Protein AF-A0A838GIJ1-F1 (afdb_monomer_lite)

Sequence (167 aa):
MLDLNLAQVGLVMTAASVLDMSMFIPAGVLMDRYGRKFASVPSFALMAIGIGMVPFAGSFVGLLIAALVIGLGNGLGSGTMMTLGADLAPEGATGEFLGIWRLIGDVGMVAGPLAVGLIGTWLGLTGSAIVLMIAGFLASAILFFLVKETRVPPVVHVAGPVETPGD

Foldseek 3Di:
DAPDDPVLVVVLLVLLQVLLVVLQVVLVVCCVPVNLLRLLLVLLLLLLVLLLQCVVQSYSVSNSVSSNSNSNSNSSHVNSLLVVQQVPADPPCSVVSVVVSVVVVVCCVVVVVVVLVVQCVVQNSNRSSNVSSVVSNVVSVCSVPPPDTPDPDPPPPPPDPPPDPDD

Structure (mmCIF, N/CA/C/O backbone):
data_AF-A0A838GIJ1-F1
#
_entry.id   AF-A0A838GIJ1-F1
#
loop_
_atom_site.group_PDB
_atom_site.id
_atom_site.type_symbol
_atom_site.label_atom_id
_atom_site.label_alt_id
_atom_site.label_comp_id
_atom_site.label_asym_id
_atom_site.label_entity_id
_atom_site.label_seq_id
_atom_site.pdbx_PDB_ins_code
_atom_site.Cartn_x
_atom_site.Cartn_y
_atom_site.Cartn_z
_atom_site.occupancy
_atom_site.B_iso_or_equiv
_atom_site.auth_seq_id
_atom_site.auth_comp_id
_atom_site.auth_asym_id
_atom_site.auth_atom_id
_atom_site.pdbx_PDB_model_num
ATOM 1 N N . MET A 1 1 ? 14.374 -4.404 -22.964 1.00 47.25 1 MET A N 1
ATOM 2 C CA . MET A 1 1 ? 14.659 -4.461 -21.515 1.00 47.25 1 MET A CA 1
ATOM 3 C C . MET A 1 1 ? 15.132 -3.079 -21.124 1.00 47.25 1 MET A C 1
ATOM 5 O O . MET A 1 1 ? 15.857 -2.481 -21.902 1.00 47.25 1 MET A O 1
ATOM 9 N N . LEU A 1 2 ? 14.632 -2.523 -20.027 1.00 60.28 2 LEU A N 1
ATOM 10 C CA . LEU A 1 2 ? 15.036 -1.199 -19.567 1.00 60.28 2 LEU A CA 1
ATOM 11 C C . LEU A 1 2 ? 16.540 -1.225 -19.248 1.00 60.28 2 LEU A C 1
ATOM 13 O O . LEU A 1 2 ? 16.924 -1.925 -18.315 1.00 60.28 2 LEU A O 1
ATOM 17 N N . ASP A 1 3 ? 17.372 -0.502 -20.001 1.00 63.88 3 ASP A N 1
ATOM 18 C CA . ASP A 1 3 ? 18.804 -0.303 -19.705 1.00 63.88 3 ASP A CA 1
ATOM 19 C C . ASP A 1 3 ? 18.975 0.612 -18.478 1.00 63.88 3 ASP A C 1
ATOM 21 O O . ASP A 1 3 ? 19.514 1.717 -18.544 1.00 63.88 3 ASP A O 1
ATOM 25 N N . LEU A 1 4 ? 18.426 0.188 -17.341 1.00 74.06 4 LEU A N 1
ATOM 26 C CA . LEU A 1 4 ? 18.527 0.904 -16.080 1.00 74.06 4 LEU A CA 1
ATOM 27 C C . LEU A 1 4 ? 19.783 0.468 -15.354 1.00 74.06 4 LEU A C 1
ATOM 29 O O . LEU A 1 4 ? 20.024 -0.717 -15.130 1.00 74.06 4 LEU A O 1
ATOM 33 N N . ASN A 1 5 ? 20.554 1.452 -14.917 1.00 83.31 5 ASN A N 1
ATOM 34 C CA . ASN A 1 5 ? 21.669 1.205 -14.023 1.00 83.31 5 ASN A CA 1
ATOM 35 C C . ASN A 1 5 ? 21.133 0.800 -12.632 1.00 83.31 5 ASN A C 1
ATOM 37 O O . ASN A 1 5 ? 20.122 1.334 -12.173 1.00 83.31 5 ASN A O 1
ATOM 41 N N . LEU A 1 6 ? 21.831 -0.089 -11.919 1.00 84.06 6 LEU A N 1
ATOM 42 C CA . LEU A 1 6 ? 21.543 -0.447 -10.520 1.00 84.06 6 LEU A CA 1
ATOM 43 C C . LEU A 1 6 ? 21.357 0.795 -9.632 1.00 84.06 6 LEU A C 1
ATOM 45 O O . LEU A 1 6 ? 20.465 0.829 -8.786 1.00 84.06 6 LEU A O 1
ATOM 49 N N . ALA A 1 7 ? 22.145 1.847 -9.878 1.00 87.06 7 ALA A N 1
ATOM 50 C CA . ALA A 1 7 ? 22.018 3.124 -9.179 1.00 87.06 7 ALA A CA 1
ATOM 51 C C . ALA A 1 7 ? 20.642 3.786 -9.378 1.00 87.06 7 ALA A C 1
ATOM 53 O O . ALA A 1 7 ? 20.085 4.349 -8.440 1.00 87.06 7 ALA A O 1
ATOM 54 N N . GLN A 1 8 ? 20.065 3.695 -10.579 1.00 86.94 8 GLN A N 1
ATOM 55 C CA . GLN A 1 8 ? 18.748 4.259 -10.881 1.00 86.94 8 GLN A CA 1
ATOM 56 C C . GLN A 1 8 ? 17.636 3.489 -10.171 1.00 86.94 8 GLN A C 1
ATOM 58 O O . GLN A 1 8 ? 16.737 4.107 -9.609 1.00 86.94 8 GLN A O 1
ATOM 63 N N . VAL A 1 9 ? 17.718 2.157 -10.139 1.00 87.06 9 VAL A N 1
ATOM 64 C CA . VAL A 1 9 ? 16.764 1.325 -9.389 1.00 87.06 9 VAL A CA 1
ATOM 65 C C . VAL A 1 9 ? 16.832 1.647 -7.894 1.00 87.06 9 VAL A C 1
ATOM 67 O O . VAL A 1 9 ? 15.797 1.876 -7.270 1.00 87.06 9 VAL A O 1
ATOM 70 N N . GLY A 1 10 ? 18.041 1.756 -7.333 1.00 89.88 10 GLY A N 1
ATOM 71 C CA . GLY A 1 10 ? 18.232 2.158 -5.938 1.00 89.88 10 GLY A CA 1
ATOM 72 C C . GLY A 1 10 ? 17.653 3.543 -5.635 1.00 89.88 10 GLY A C 1
ATOM 73 O O . GLY A 1 10 ? 16.995 3.731 -4.611 1.00 89.88 10 GLY A O 1
ATOM 74 N N . LEU A 1 11 ? 17.830 4.501 -6.548 1.00 92.94 11 LEU A N 1
ATOM 75 C CA . LEU A 1 11 ? 17.290 5.854 -6.414 1.00 92.94 11 LEU A CA 1
ATOM 76 C C . LEU A 1 11 ? 15.756 5.852 -6.423 1.00 92.94 11 LEU A C 1
ATOM 78 O O . LEU A 1 11 ? 15.149 6.495 -5.572 1.00 92.94 11 LEU A O 1
ATOM 82 N N . VAL A 1 12 ? 15.131 5.075 -7.313 1.00 92.38 12 VAL A N 1
ATOM 83 C CA . VAL A 1 12 ? 13.670 4.893 -7.352 1.00 92.38 12 VAL A CA 1
ATOM 84 C C . VAL A 1 12 ? 13.147 4.339 -6.025 1.00 92.38 12 VAL A C 1
ATOM 86 O O . VAL A 1 12 ? 12.212 4.900 -5.455 1.00 92.38 12 VAL A O 1
ATOM 89 N N . MET A 1 13 ? 13.773 3.283 -5.493 1.00 91.88 13 MET A N 1
ATOM 90 C CA . MET A 1 13 ? 13.363 2.698 -4.211 1.00 91.88 13 MET A CA 1
ATOM 91 C C . MET A 1 13 ? 13.547 3.668 -3.040 1.00 91.88 13 MET A C 1
ATOM 93 O O . MET A 1 13 ? 12.691 3.751 -2.159 1.00 91.88 13 MET A O 1
ATOM 97 N N . THR A 1 14 ? 14.636 4.438 -3.048 1.00 94.00 14 THR A N 1
ATOM 98 C CA . THR A 1 14 ? 14.927 5.428 -2.003 1.00 94.00 14 THR A CA 1
ATOM 99 C C . THR A 1 14 ? 13.917 6.571 -2.047 1.00 94.00 14 THR A C 1
ATOM 101 O O . THR A 1 14 ? 13.360 6.935 -1.017 1.00 94.00 14 THR A O 1
ATOM 104 N N . ALA A 1 15 ? 13.621 7.100 -3.237 1.00 94.12 15 ALA A N 1
ATOM 105 C CA . ALA A 1 15 ? 12.639 8.163 -3.423 1.00 94.12 15 ALA A CA 1
ATOM 106 C C . ALA A 1 15 ? 11.237 7.725 -2.967 1.00 94.12 15 ALA A C 1
ATOM 108 O O . ALA A 1 15 ? 10.569 8.464 -2.246 1.00 94.12 15 ALA A O 1
ATOM 109 N N . ALA A 1 16 ? 10.825 6.501 -3.317 1.00 92.44 16 ALA A N 1
ATOM 110 C CA . ALA A 1 16 ? 9.566 5.927 -2.849 1.00 92.44 16 ALA A CA 1
ATOM 111 C C . ALA A 1 16 ? 9.527 5.777 -1.319 1.00 92.44 16 ALA A C 1
ATOM 113 O O . ALA A 1 16 ? 8.531 6.141 -0.701 1.00 92.44 16 ALA A O 1
ATOM 114 N N . SER A 1 17 ? 10.620 5.314 -0.703 1.00 91.94 17 SER A N 1
ATOM 115 C CA . SER A 1 17 ? 10.716 5.132 0.755 1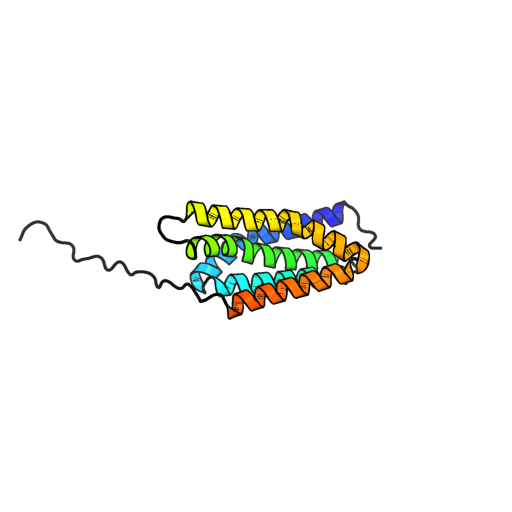.00 91.94 17 SER A CA 1
ATOM 116 C C . SER A 1 17 ? 10.695 6.460 1.520 1.00 91.94 17 SER A C 1
ATOM 118 O O . SER A 1 17 ? 10.063 6.566 2.566 1.00 91.94 17 SER A O 1
ATOM 120 N N . VAL A 1 18 ? 11.361 7.496 1.000 1.00 94.50 18 VAL A N 1
ATOM 121 C CA . VAL A 1 18 ? 11.322 8.847 1.588 1.00 94.50 18 VAL A CA 1
ATOM 122 C C . VAL A 1 18 ? 9.903 9.408 1.541 1.00 94.50 18 VAL A C 1
ATOM 124 O O . VAL A 1 18 ? 9.434 9.986 2.522 1.00 94.50 18 VAL A O 1
ATOM 127 N N . LEU A 1 19 ? 9.207 9.217 0.419 1.00 92.62 19 LEU A N 1
ATOM 128 C CA . LEU A 1 19 ? 7.832 9.670 0.264 1.00 92.62 19 LEU A CA 1
ATOM 129 C C . LEU A 1 19 ? 6.882 8.928 1.211 1.00 92.62 19 LEU A C 1
ATOM 131 O O . LEU A 1 19 ? 6.111 9.582 1.907 1.00 92.62 19 LEU A O 1
ATOM 135 N N . ASP A 1 20 ? 6.989 7.602 1.292 1.00 91.31 20 ASP A N 1
ATOM 136 C CA . ASP A 1 20 ? 6.261 6.762 2.252 1.00 91.31 20 ASP A CA 1
ATOM 137 C C . ASP A 1 20 ? 6.423 7.294 3.687 1.00 91.31 20 ASP A C 1
ATOM 139 O O . ASP A 1 20 ? 5.448 7.691 4.326 1.00 91.31 20 ASP A O 1
ATOM 143 N N . MET A 1 21 ? 7.670 7.462 4.140 1.00 89.75 21 MET A N 1
ATOM 144 C CA . MET A 1 21 ? 7.974 7.993 5.474 1.00 89.75 21 MET A CA 1
ATOM 145 C C . MET A 1 21 ? 7.394 9.395 5.700 1.00 89.75 21 MET A C 1
ATOM 147 O O . MET A 1 21 ? 6.872 9.688 6.775 1.00 89.75 21 MET A O 1
ATOM 151 N N . SER A 1 22 ? 7.435 10.267 4.688 1.00 90.81 22 SER A N 1
ATOM 152 C CA . SER A 1 22 ? 6.872 11.620 4.786 1.00 90.81 22 SER A CA 1
ATOM 153 C C . SER A 1 22 ? 5.345 11.633 4.926 1.00 90.81 22 SER A C 1
ATOM 155 O O . SER A 1 22 ? 4.789 12.586 5.474 1.00 90.81 22 SER A O 1
ATOM 157 N N . MET A 1 23 ? 4.663 10.581 4.460 1.00 89.06 23 MET A N 1
ATOM 158 C CA . MET A 1 23 ? 3.204 10.475 4.490 1.00 89.06 23 MET A CA 1
ATOM 159 C C . MET A 1 23 ? 2.647 10.009 5.835 1.00 89.06 23 MET A C 1
ATOM 161 O O . MET A 1 23 ? 1.456 10.201 6.063 1.00 89.06 23 MET A O 1
ATOM 165 N N . PHE A 1 24 ? 3.473 9.525 6.768 1.00 82.81 24 PHE A N 1
ATOM 166 C CA . PHE A 1 24 ? 3.008 9.105 8.098 1.00 82.81 24 PHE A CA 1
ATOM 167 C C . PHE A 1 24 ? 2.282 10.219 8.873 1.00 82.81 24 PHE A C 1
ATOM 169 O O . PHE A 1 24 ? 1.212 9.982 9.433 1.00 82.81 24 PHE A O 1
ATOM 176 N N . ILE A 1 25 ? 2.830 11.442 8.895 1.00 84.75 25 ILE A N 1
ATOM 177 C CA . ILE A 1 25 ? 2.214 12.579 9.607 1.00 84.75 25 ILE A CA 1
ATOM 178 C C . ILE A 1 25 ? 0.892 13.003 8.933 1.00 84.75 25 ILE A C 1
ATOM 180 O O . ILE A 1 25 ? -0.127 13.062 9.626 1.00 84.75 25 ILE A O 1
ATOM 184 N N . PRO A 1 26 ? 0.847 13.255 7.605 1.00 84.56 26 PRO A N 1
ATOM 185 C CA . PRO A 1 26 ? -0.404 13.520 6.895 1.00 84.56 26 PRO A CA 1
ATOM 186 C C . PRO A 1 26 ? -1.453 12.421 7.066 1.00 84.56 26 PRO A C 1
ATOM 188 O O . PRO A 1 26 ? -2.625 12.737 7.254 1.00 84.56 26 PRO A O 1
ATOM 191 N N . ALA A 1 27 ? -1.045 11.150 7.027 1.00 82.75 27 ALA A N 1
ATOM 192 C CA . ALA A 1 27 ? -1.934 10.011 7.219 1.00 82.75 27 ALA A CA 1
ATOM 193 C C . ALA A 1 27 ? -2.580 10.046 8.607 1.00 82.75 27 ALA A C 1
ATOM 195 O O . ALA A 1 27 ? -3.794 9.891 8.710 1.00 82.75 27 ALA A O 1
ATOM 196 N N . GLY A 1 28 ? -1.790 10.322 9.651 1.00 80.44 28 GLY A N 1
ATOM 197 C CA . GLY A 1 28 ? -2.273 10.545 11.017 1.00 80.44 28 GLY A CA 1
ATOM 198 C C . GLY A 1 28 ? -3.348 11.625 11.082 1.00 80.44 28 GLY A C 1
ATOM 199 O O . GLY A 1 28 ? -4.481 11.363 11.475 1.00 80.44 28 GLY A O 1
ATOM 200 N N . VAL A 1 29 ? -3.029 12.820 10.580 1.00 82.31 29 VAL A N 1
ATOM 201 C CA . VAL A 1 29 ? -3.965 13.956 10.571 1.00 82.31 29 VAL A CA 1
ATOM 202 C C . VAL A 1 29 ? -5.233 13.646 9.768 1.00 82.31 29 VAL A C 1
ATOM 204 O O . VAL A 1 29 ? -6.333 14.034 10.165 1.00 82.31 29 VAL A O 1
ATOM 207 N N . LEU A 1 30 ? -5.104 12.954 8.634 1.00 80.88 30 LEU A N 1
ATOM 208 C CA . LEU A 1 30 ? -6.237 12.582 7.791 1.00 80.88 30 LEU A CA 1
ATOM 209 C C . LEU A 1 30 ? -7.152 11.575 8.502 1.00 80.88 30 LEU A C 1
ATOM 211 O O . LEU A 1 30 ? -8.373 11.747 8.478 1.00 80.88 30 LEU A O 1
ATOM 215 N N . MET A 1 31 ? -6.573 10.575 9.174 1.00 77.69 31 MET A N 1
ATOM 216 C CA . MET A 1 31 ? -7.307 9.613 9.999 1.00 77.69 31 MET A CA 1
ATOM 217 C C . MET A 1 31 ? -8.048 10.294 11.146 1.00 77.69 31 MET A C 1
ATOM 219 O O . MET A 1 31 ? -9.235 10.027 11.335 1.00 77.69 31 MET A O 1
ATOM 223 N N . ASP A 1 32 ? -7.376 11.191 11.865 1.00 78.94 32 ASP A N 1
ATOM 224 C CA . ASP A 1 32 ? -7.938 11.865 13.036 1.00 78.94 32 ASP A CA 1
ATOM 225 C C . ASP A 1 32 ? -9.060 12.837 12.646 1.00 78.94 32 ASP A C 1
ATOM 227 O O . ASP A 1 32 ? -10.073 12.949 13.336 1.00 78.94 32 ASP A O 1
ATOM 231 N N . ARG A 1 33 ? -8.914 13.535 11.510 1.00 76.88 33 ARG A N 1
ATOM 232 C CA . ARG A 1 33 ? -9.857 14.579 11.081 1.00 76.88 33 ARG A CA 1
ATOM 233 C C . ARG A 1 33 ? -11.040 14.051 10.273 1.00 76.88 33 ARG A C 1
ATOM 235 O O . ARG A 1 33 ? -12.155 14.555 10.420 1.00 76.88 33 ARG A O 1
ATOM 242 N N . TYR A 1 34 ? -10.812 13.082 9.390 1.00 70.69 34 TYR A N 1
ATOM 243 C CA . TYR A 1 34 ? -11.839 12.594 8.463 1.00 70.69 34 TYR A CA 1
ATOM 244 C C . TYR A 1 34 ? -12.345 11.195 8.817 1.00 70.69 34 TYR A C 1
ATOM 246 O O . TYR A 1 34 ? -13.467 10.854 8.438 1.00 70.69 34 TYR A O 1
ATOM 254 N N . GLY A 1 35 ? -11.607 10.449 9.640 1.00 72.88 35 GLY A N 1
ATOM 255 C CA . GLY A 1 35 ? -11.902 9.075 10.024 1.00 72.88 35 GLY A CA 1
ATOM 256 C C . GLY A 1 35 ? -11.009 8.077 9.288 1.00 72.88 35 GLY A C 1
ATOM 257 O O . GLY A 1 35 ? -10.493 8.336 8.201 1.00 72.88 35 GLY A O 1
ATOM 258 N N . ARG A 1 36 ? -10.855 6.887 9.871 1.00 73.81 36 ARG A N 1
ATOM 259 C CA . ARG A 1 36 ? -9.930 5.838 9.396 1.00 73.81 36 ARG A CA 1
ATOM 260 C C . ARG A 1 36 ? -10.192 5.393 7.958 1.00 73.81 36 ARG A C 1
ATOM 262 O O . ARG A 1 36 ? -9.265 5.238 7.169 1.00 73.81 36 ARG A O 1
ATOM 269 N N . LYS A 1 37 ? -11.464 5.273 7.579 1.00 73.75 37 LYS A N 1
ATOM 270 C CA . LYS A 1 37 ? -11.877 4.863 6.231 1.00 73.75 37 LYS A CA 1
ATOM 271 C C . LYS A 1 37 ? -11.370 5.808 5.135 1.00 73.75 37 LYS A C 1
ATOM 273 O O . LYS A 1 37 ? -10.968 5.346 4.068 1.00 73.75 37 LYS A O 1
ATOM 278 N N . PHE A 1 38 ? -11.335 7.111 5.420 1.00 74.44 38 PHE A N 1
ATOM 279 C CA . PHE A 1 38 ? -10.885 8.141 4.481 1.00 74.44 38 PHE A CA 1
ATOM 280 C C . PHE A 1 38 ? -9.378 8.111 4.213 1.00 74.44 38 PHE A C 1
ATOM 282 O O . PHE A 1 38 ? -8.957 8.614 3.177 1.00 74.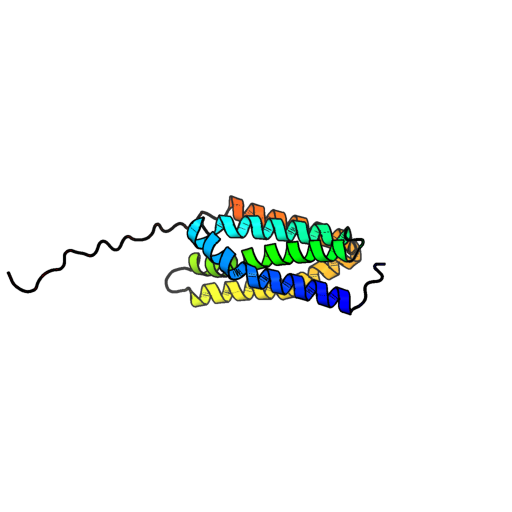44 38 PHE A O 1
ATOM 289 N N . ALA A 1 39 ? -8.576 7.503 5.091 1.00 79.81 39 ALA A N 1
ATOM 290 C CA . ALA A 1 39 ? -7.151 7.286 4.849 1.00 79.81 39 ALA A CA 1
ATOM 291 C C . ALA A 1 39 ? -6.884 5.942 4.148 1.00 79.81 39 ALA A C 1
ATOM 293 O O . ALA A 1 39 ? -6.130 5.889 3.176 1.00 79.81 39 ALA A O 1
ATOM 294 N N . SER A 1 40 ? -7.555 4.860 4.568 1.00 80.94 40 SER A N 1
ATOM 295 C CA . SER A 1 40 ? -7.303 3.523 4.009 1.00 80.94 40 SER A CA 1
ATOM 296 C C . SER A 1 40 ? -7.765 3.360 2.562 1.00 80.94 40 SER A C 1
ATOM 298 O O . SER A 1 40 ? -7.016 2.854 1.733 1.00 80.94 40 SER A O 1
ATOM 300 N N . VAL A 1 41 ? -8.988 3.774 2.222 1.00 85.69 41 VAL A N 1
ATOM 301 C CA . VAL A 1 41 ? -9.547 3.560 0.873 1.00 85.69 41 VAL A CA 1
ATOM 302 C C . VAL A 1 41 ? -8.667 4.167 -0.235 1.00 85.69 41 VAL A C 1
ATOM 304 O O . VAL A 1 41 ? -8.315 3.426 -1.163 1.00 85.69 41 VAL A O 1
ATOM 307 N N . PRO A 1 42 ? -8.254 5.453 -0.162 1.00 87.06 42 PRO A N 1
ATOM 308 C CA . PRO A 1 42 ? -7.372 6.030 -1.173 1.00 87.06 42 PRO A CA 1
ATOM 309 C C . PRO A 1 42 ? -5.960 5.442 -1.132 1.00 87.06 42 PRO A C 1
ATOM 311 O O . PRO A 1 42 ? -5.348 5.322 -2.188 1.00 87.06 42 PRO A O 1
ATOM 314 N N . SER A 1 43 ? -5.458 5.019 0.033 1.00 89.00 43 SER A N 1
ATOM 315 C CA . SER A 1 43 ? -4.172 4.319 0.140 1.00 89.00 43 SER A CA 1
ATOM 316 C C . SER A 1 43 ? -4.139 3.059 -0.735 1.00 89.00 43 SER A C 1
ATOM 318 O O . SER A 1 43 ? -3.287 2.943 -1.619 1.00 89.00 43 SER A O 1
ATOM 320 N N . PHE A 1 44 ? -5.110 2.153 -0.562 1.00 88.50 44 PHE A N 1
ATOM 321 C CA . PHE A 1 44 ? -5.178 0.918 -1.350 1.00 88.50 44 PHE A CA 1
ATOM 322 C C . PHE A 1 44 ? -5.402 1.188 -2.840 1.00 88.50 44 PHE A C 1
ATOM 324 O O . PHE A 1 44 ? -4.817 0.506 -3.681 1.00 88.50 44 PHE A O 1
ATOM 331 N N . ALA A 1 45 ? -6.209 2.200 -3.176 1.00 90.94 45 ALA A N 1
ATOM 332 C CA . ALA A 1 45 ? -6.438 2.591 -4.562 1.00 90.94 45 ALA A CA 1
ATOM 333 C C . ALA A 1 45 ? -5.156 3.124 -5.225 1.00 90.94 45 ALA A C 1
ATOM 335 O O . ALA A 1 45 ? -4.804 2.685 -6.318 1.00 90.94 45 ALA A O 1
ATOM 336 N N . LEU A 1 46 ? -4.423 4.022 -4.557 1.00 92.12 46 LEU A N 1
ATOM 337 C CA . LEU A 1 46 ? -3.149 4.549 -5.053 1.00 92.12 46 LEU A CA 1
ATOM 338 C C . LEU A 1 46 ? -2.119 3.434 -5.227 1.00 92.12 46 LEU A C 1
ATOM 340 O O . LEU A 1 46 ? -1.460 3.364 -6.260 1.00 92.12 46 LEU A O 1
ATOM 344 N N . MET A 1 47 ? -2.027 2.518 -4.263 1.00 91.19 47 MET A N 1
ATOM 345 C CA . MET A 1 47 ? -1.093 1.399 -4.338 1.00 91.19 47 MET A CA 1
ATOM 346 C C . MET A 1 47 ? -1.426 0.462 -5.510 1.00 91.19 47 MET A C 1
ATOM 348 O O . MET A 1 47 ? -0.530 0.079 -6.261 1.00 91.19 47 MET A O 1
ATOM 352 N N . ALA A 1 48 ? -2.711 0.160 -5.730 1.00 90.69 48 ALA A N 1
ATOM 353 C CA . ALA A 1 48 ? -3.172 -0.626 -6.874 1.00 90.69 48 ALA A CA 1
ATOM 354 C C . ALA A 1 48 ? -2.830 0.045 -8.214 1.00 90.69 48 ALA A C 1
ATOM 356 O O . ALA A 1 48 ? -2.295 -0.610 -9.109 1.00 90.69 48 ALA A O 1
ATOM 357 N N . ILE A 1 49 ? -3.082 1.354 -8.334 1.00 93.38 49 ILE A N 1
ATOM 358 C CA . ILE A 1 49 ? -2.739 2.146 -9.524 1.00 93.38 49 ILE A CA 1
ATOM 359 C C . ILE A 1 49 ? -1.231 2.098 -9.774 1.00 93.38 49 ILE A C 1
ATOM 361 O O . ILE A 1 49 ? -0.803 1.780 -10.881 1.00 93.38 49 ILE A O 1
ATOM 365 N N . GLY A 1 50 ? -0.424 2.366 -8.747 1.00 91.31 50 GLY A N 1
ATOM 366 C CA . GLY A 1 50 ? 1.029 2.382 -8.858 1.00 91.31 50 GLY A CA 1
ATOM 367 C C . GLY A 1 50 ? 1.595 1.036 -9.314 1.00 91.31 50 GLY A C 1
ATOM 368 O O . GLY A 1 50 ? 2.405 1.000 -10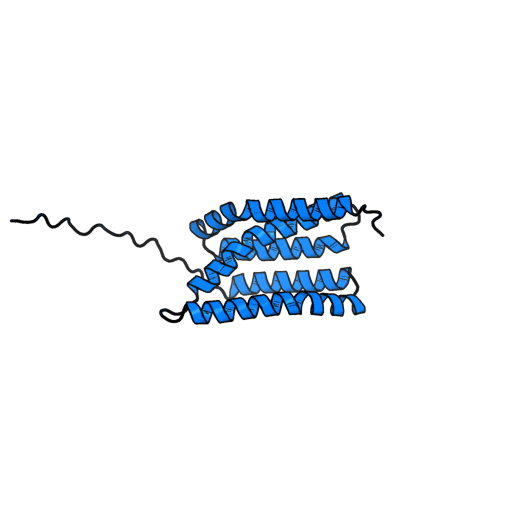.237 1.00 91.31 50 GLY A O 1
ATOM 369 N N . ILE A 1 51 ? 1.108 -0.077 -8.751 1.00 90.75 51 ILE A N 1
ATOM 370 C CA . ILE A 1 51 ? 1.490 -1.433 -9.179 1.00 90.75 51 ILE A CA 1
ATOM 371 C C . ILE A 1 51 ? 1.074 -1.688 -10.634 1.00 90.75 51 ILE A C 1
ATOM 373 O O . ILE A 1 51 ? 1.866 -2.215 -11.416 1.00 90.75 51 ILE A O 1
ATOM 377 N N . GLY A 1 52 ? -0.134 -1.272 -11.022 1.00 90.00 52 GLY A N 1
ATOM 378 C CA . GLY A 1 52 ? -0.625 -1.385 -12.395 1.00 90.00 52 GLY A CA 1
ATOM 379 C C . GLY A 1 52 ? 0.189 -0.577 -13.411 1.00 90.00 52 GLY A C 1
ATOM 380 O O . GLY A 1 52 ? 0.273 -0.977 -14.568 1.00 90.00 52 GLY A O 1
ATOM 381 N N . MET A 1 53 ? 0.836 0.517 -12.993 1.00 90.06 53 MET A N 1
ATOM 382 C CA . MET A 1 53 ? 1.705 1.335 -13.849 1.00 90.06 53 MET A CA 1
ATOM 383 C C . MET A 1 53 ? 3.077 0.698 -14.112 1.00 90.06 53 MET A C 1
ATOM 385 O O . MET A 1 53 ? 3.648 0.929 -15.178 1.00 90.06 53 MET A O 1
ATOM 389 N N . VAL A 1 54 ? 3.602 -0.114 -13.183 1.00 88.69 54 VAL A N 1
ATOM 390 C CA . VAL A 1 54 ? 4.932 -0.753 -13.286 1.00 88.69 54 VAL A CA 1
ATOM 391 C C . VAL A 1 54 ? 5.175 -1.464 -14.628 1.00 88.69 54 VAL A C 1
ATOM 393 O O . VAL A 1 54 ? 6.202 -1.188 -15.247 1.00 88.69 54 VAL A O 1
ATOM 396 N N . PRO A 1 55 ? 4.288 -2.340 -15.140 1.00 86.94 55 PRO A N 1
ATOM 397 C CA . PRO A 1 55 ? 4.543 -3.038 -16.403 1.00 86.94 55 PRO A CA 1
ATOM 398 C C . PRO A 1 55 ? 4.543 -2.125 -17.637 1.00 86.94 55 PRO A C 1
ATOM 400 O O . PRO A 1 55 ? 5.105 -2.497 -18.664 1.00 86.94 55 PRO A O 1
ATOM 403 N N . PHE A 1 56 ? 3.939 -0.937 -17.551 1.00 86.38 56 PHE A N 1
ATOM 404 C CA . PHE A 1 56 ? 3.913 0.052 -18.636 1.00 86.38 56 PHE A CA 1
ATOM 405 C C . PHE A 1 56 ? 5.035 1.087 -18.522 1.00 86.38 56 PHE A C 1
ATOM 407 O O . PHE A 1 56 ? 5.204 1.928 -19.407 1.00 86.38 56 PHE A O 1
ATOM 414 N N . ALA A 1 57 ? 5.819 1.035 -17.447 1.00 83.38 57 ALA A N 1
ATOM 415 C CA . ALA A 1 57 ? 6.915 1.948 -17.203 1.00 83.38 57 ALA A CA 1
ATOM 416 C C . ALA A 1 57 ? 8.123 1.602 -18.092 1.00 83.38 57 ALA A C 1
ATOM 418 O O . ALA A 1 57 ? 9.108 1.020 -17.653 1.00 83.38 57 ALA A O 1
ATOM 419 N N . GLY A 1 58 ? 8.049 1.980 -19.370 1.00 80.00 58 GLY A N 1
ATOM 420 C CA . GLY A 1 58 ? 9.112 1.785 -20.365 1.00 80.00 58 GLY A CA 1
ATOM 421 C C . GLY A 1 58 ? 10.312 2.733 -20.225 1.00 80.00 58 GLY A C 1
ATOM 422 O O . GLY A 1 58 ? 11.194 2.721 -21.079 1.00 80.00 58 GLY A O 1
ATOM 423 N N . SER A 1 59 ? 10.370 3.550 -19.168 1.00 86.44 59 SER A N 1
ATOM 424 C CA . SER A 1 59 ? 11.465 4.488 -18.902 1.00 86.44 59 SER A CA 1
ATOM 425 C C . SER A 1 59 ? 11.744 4.644 -17.404 1.00 86.44 59 SER A C 1
ATOM 427 O O . SER A 1 59 ? 10.884 4.369 -16.565 1.00 86.44 59 SER A O 1
ATOM 429 N N . PHE A 1 60 ? 12.935 5.156 -17.066 1.00 86.56 60 PHE A N 1
ATOM 430 C CA . PHE A 1 60 ? 13.307 5.525 -15.692 1.00 86.56 60 PHE A CA 1
ATOM 431 C C . PHE A 1 60 ? 12.263 6.434 -15.034 1.00 86.56 60 PHE A C 1
ATOM 433 O O . PHE A 1 60 ? 11.839 6.185 -13.910 1.00 86.56 60 PHE A O 1
ATOM 440 N N . VAL A 1 61 ? 11.817 7.464 -15.758 1.00 88.50 61 VAL A N 1
ATOM 441 C CA . VAL A 1 61 ? 10.826 8.425 -15.261 1.00 88.50 61 VAL A CA 1
ATOM 442 C C . VAL A 1 61 ? 9.483 7.738 -15.010 1.00 88.50 61 VAL A C 1
ATOM 444 O O . VAL A 1 61 ? 8.860 7.988 -13.983 1.00 88.50 61 VAL A O 1
ATOM 447 N N . GLY A 1 62 ? 9.060 6.831 -15.896 1.00 89.44 62 GLY A N 1
ATOM 448 C CA . GLY A 1 62 ? 7.833 6.056 -15.700 1.00 89.44 62 GLY A CA 1
ATOM 449 C C . GLY A 1 62 ? 7.881 5.196 -14.437 1.00 89.44 62 GLY A C 1
ATOM 450 O O . GLY A 1 62 ? 6.920 5.176 -13.669 1.00 89.44 62 GLY A O 1
ATOM 451 N N . LEU A 1 63 ? 9.016 4.537 -14.183 1.00 89.88 63 LEU A N 1
ATOM 452 C CA . LEU A 1 63 ? 9.197 3.719 -12.983 1.00 89.88 63 LEU A CA 1
ATOM 453 C C . LEU A 1 63 ? 9.278 4.567 -11.720 1.00 89.88 63 LEU A C 1
ATOM 455 O O . LEU A 1 63 ? 8.714 4.183 -10.701 1.00 89.88 63 LEU A O 1
ATOM 459 N N . LEU A 1 64 ? 9.943 5.722 -11.789 1.00 92.69 64 LEU A N 1
ATOM 460 C CA . LEU A 1 64 ? 10.004 6.663 -10.678 1.00 92.69 64 LEU A CA 1
ATOM 461 C C . LEU A 1 64 ? 8.599 7.130 -10.292 1.00 92.69 64 LEU A C 1
ATOM 463 O O . LEU A 1 64 ? 8.248 7.079 -9.120 1.00 92.69 64 LEU A O 1
ATOM 467 N N . ILE A 1 65 ? 7.769 7.514 -11.266 1.00 93.81 65 ILE A N 1
ATOM 468 C CA . ILE A 1 65 ? 6.379 7.915 -11.013 1.00 93.81 65 ILE A CA 1
ATOM 469 C C . ILE A 1 65 ? 5.589 6.758 -10.394 1.00 93.81 65 ILE A C 1
ATOM 471 O O . ILE A 1 65 ? 4.944 6.955 -9.367 1.00 93.81 65 ILE A O 1
ATOM 475 N N . ALA A 1 66 ? 5.664 5.554 -10.970 1.00 93.19 66 ALA A N 1
ATOM 476 C CA . ALA A 1 66 ? 4.968 4.385 -10.434 1.00 93.19 66 ALA A CA 1
ATOM 477 C C . ALA A 1 66 ? 5.381 4.098 -8.979 1.00 93.19 66 ALA A C 1
ATOM 479 O O . ALA A 1 66 ? 4.526 3.930 -8.114 1.00 93.19 66 ALA A O 1
ATOM 480 N N . ALA A 1 67 ? 6.682 4.119 -8.684 1.00 92.75 67 ALA A N 1
ATOM 481 C CA . ALA A 1 67 ? 7.202 3.878 -7.343 1.00 92.75 67 ALA A CA 1
ATOM 482 C C . ALA A 1 67 ? 6.803 4.972 -6.344 1.00 92.75 67 ALA A C 1
ATOM 484 O O . ALA A 1 67 ? 6.470 4.657 -5.205 1.00 92.75 67 ALA A O 1
ATOM 485 N N . LEU A 1 68 ? 6.784 6.243 -6.760 1.00 94.75 68 LEU A N 1
ATOM 486 C CA . LEU A 1 68 ? 6.302 7.338 -5.918 1.00 94.75 68 LEU A CA 1
ATOM 487 C C . LEU A 1 68 ? 4.813 7.173 -5.596 1.00 94.75 68 LEU A C 1
ATOM 489 O O . LEU 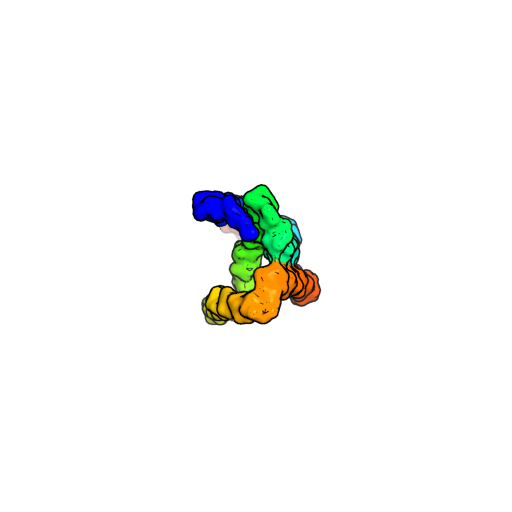A 1 68 ? 4.426 7.344 -4.447 1.00 94.75 68 LEU A O 1
ATOM 493 N N . VAL A 1 69 ? 3.985 6.780 -6.569 1.00 94.31 69 VAL A N 1
ATOM 494 C CA . VAL A 1 69 ? 2.556 6.501 -6.343 1.00 94.31 69 VAL A CA 1
ATOM 495 C C . VAL A 1 69 ? 2.366 5.331 -5.370 1.00 94.31 69 VAL A C 1
ATOM 497 O O . VAL A 1 69 ? 1.547 5.429 -4.456 1.00 94.31 69 VAL A O 1
ATOM 500 N N . ILE A 1 70 ? 3.154 4.258 -5.514 1.00 92.44 70 ILE A N 1
ATOM 501 C CA . ILE A 1 70 ? 3.154 3.128 -4.570 1.00 92.44 70 ILE A CA 1
ATOM 502 C C . ILE A 1 70 ? 3.558 3.600 -3.168 1.00 92.44 70 ILE A C 1
ATOM 504 O O . ILE A 1 70 ? 2.860 3.282 -2.210 1.00 92.44 70 ILE A O 1
ATOM 508 N N . GLY A 1 71 ? 4.640 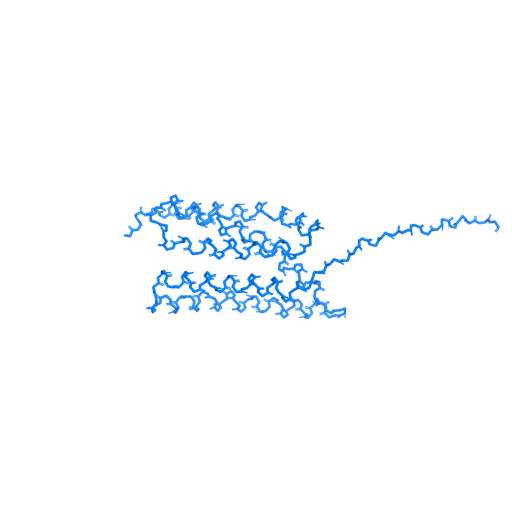4.375 -3.042 1.00 91.44 71 GLY A N 1
ATOM 509 C CA . GLY A 1 71 ? 5.118 4.904 -1.761 1.00 91.44 71 GLY A CA 1
ATOM 510 C C . GLY A 1 71 ? 4.096 5.815 -1.079 1.00 91.44 71 GLY A C 1
ATOM 511 O O . GLY A 1 71 ? 3.852 5.680 0.116 1.00 91.44 71 GLY A O 1
ATOM 512 N N . LEU A 1 72 ? 3.423 6.676 -1.849 1.00 92.38 72 LEU A N 1
ATOM 513 C CA . LEU A 1 72 ? 2.304 7.502 -1.382 1.00 92.38 72 LEU A CA 1
ATOM 514 C C . LEU A 1 72 ? 1.156 6.648 -0.833 1.00 92.38 72 LEU A C 1
ATOM 516 O O . LEU A 1 72 ? 0.661 6.907 0.261 1.00 92.38 72 LEU A O 1
ATOM 520 N N . GLY A 1 73 ? 0.745 5.623 -1.586 1.00 88.81 73 GLY A N 1
ATOM 521 C CA . GLY A 1 73 ? -0.285 4.681 -1.157 1.00 88.81 73 GLY A CA 1
ATOM 522 C C . GLY A 1 73 ? 0.112 3.949 0.123 1.00 88.81 73 GLY A C 1
ATOM 523 O O . GLY A 1 73 ? -0.677 3.901 1.066 1.00 88.81 73 GLY A O 1
ATOM 524 N N . ASN A 1 74 ? 1.343 3.440 0.191 1.00 90.06 74 ASN A N 1
ATOM 525 C CA . ASN A 1 74 ? 1.841 2.707 1.352 1.00 90.06 74 ASN A CA 1
ATOM 526 C C . ASN A 1 74 ? 1.888 3.582 2.613 1.00 90.06 74 ASN A C 1
ATOM 528 O O . ASN A 1 74 ? 1.321 3.209 3.639 1.00 90.06 74 ASN A O 1
ATOM 532 N N . GLY A 1 75 ? 2.469 4.781 2.521 1.00 86.62 75 GLY A N 1
ATOM 533 C CA . GLY A 1 75 ? 2.606 5.679 3.670 1.00 86.62 75 GLY A CA 1
ATOM 534 C C . GLY A 1 75 ? 1.273 6.190 4.210 1.00 86.62 75 GLY A C 1
ATOM 535 O O . GLY A 1 75 ? 1.121 6.379 5.415 1.00 86.62 75 GLY A O 1
ATOM 536 N N . LEU A 1 76 ? 0.264 6.336 3.344 1.00 86.06 76 LEU A N 1
ATOM 537 C CA . LEU A 1 76 ? -1.100 6.639 3.781 1.00 86.06 76 LEU A CA 1
ATOM 538 C C . LEU A 1 76 ? -1.775 5.467 4.513 1.00 86.06 76 LEU A C 1
ATOM 540 O O . LEU A 1 76 ? -2.610 5.702 5.381 1.00 86.06 76 LEU A O 1
ATOM 544 N N . GLY A 1 77 ? -1.444 4.219 4.168 1.00 80.62 77 GLY A N 1
ATOM 545 C CA . GLY A 1 77 ? -2.123 3.023 4.681 1.00 80.62 77 GLY A CA 1
ATOM 546 C C . GLY A 1 77 ? -1.475 2.379 5.903 1.00 80.62 77 GLY A C 1
ATOM 547 O O . GLY A 1 77 ? -2.181 1.810 6.739 1.00 80.62 77 GLY A O 1
ATOM 548 N N . SER A 1 78 ? -0.149 2.466 6.024 1.00 74.31 78 SER A N 1
ATOM 549 C CA . SER A 1 78 ? 0.640 1.772 7.052 1.00 74.31 78 SER A CA 1
ATOM 550 C C . SER A 1 78 ? 0.225 2.167 8.476 1.00 74.31 78 SER A C 1
ATOM 552 O O . SER A 1 78 ? 0.013 1.300 9.327 1.00 74.31 78 SER A O 1
ATOM 554 N N . GLY A 1 79 ? -0.002 3.463 8.715 1.00 71.56 79 GLY A N 1
ATOM 555 C CA . GLY A 1 79 ? -0.514 3.975 9.987 1.00 71.56 79 GLY A CA 1
ATOM 556 C C . GLY A 1 79 ? -1.968 3.578 10.256 1.00 71.56 79 GLY A C 1
ATOM 557 O O . GLY A 1 79 ? -2.328 3.279 11.393 1.00 71.56 79 GLY A O 1
ATOM 558 N N . THR A 1 80 ? -2.810 3.516 9.220 1.00 74.50 80 THR A N 1
ATOM 559 C CA . THR A 1 80 ? -4.235 3.196 9.390 1.00 74.50 80 THR A CA 1
ATOM 560 C C . THR A 1 80 ? -4.498 1.734 9.677 1.00 74.50 80 THR A C 1
ATOM 562 O O . THR A 1 80 ? -5.413 1.409 10.426 1.00 74.50 80 THR A O 1
ATOM 565 N N . MET A 1 81 ? -3.701 0.833 9.110 1.00 75.50 81 MET A N 1
ATOM 566 C CA . MET A 1 81 ? -3.897 -0.595 9.327 1.00 75.50 81 MET A CA 1
ATOM 567 C C . MET A 1 81 ? -3.597 -0.993 10.780 1.00 75.50 81 MET A C 1
ATOM 569 O O . MET A 1 81 ? -4.357 -1.762 11.369 1.00 75.50 81 MET A O 1
ATOM 573 N N . MET A 1 82 ? -2.536 -0.440 11.382 1.00 76.31 82 MET A N 1
ATOM 574 C CA . MET A 1 82 ? -2.222 -0.688 12.795 1.00 76.31 82 MET A CA 1
ATOM 575 C C . MET A 1 82 ? -3.265 -0.084 13.731 1.00 76.31 82 MET A C 1
ATOM 577 O O . MET A 1 82 ? -3.686 -0.743 14.681 1.00 76.31 82 MET A O 1
ATOM 581 N N . THR A 1 83 ? -3.711 1.144 13.462 1.00 78.25 83 THR A N 1
ATOM 582 C CA . THR A 1 83 ? -4.738 1.767 14.297 1.00 78.25 83 THR A CA 1
ATOM 583 C C . THR A 1 83 ? -6.055 1.009 14.181 1.00 78.25 83 THR A C 1
ATOM 585 O O . THR A 1 83 ? -6.698 0.767 15.201 1.00 78.25 83 THR A O 1
ATOM 588 N N . LEU A 1 84 ? -6.479 0.606 12.977 1.00 76.25 84 LEU A N 1
ATOM 589 C CA . LEU A 1 84 ? -7.727 -0.135 12.766 1.00 76.25 84 LEU A CA 1
ATOM 590 C C . LEU A 1 84 ? -7.727 -1.477 13.508 1.00 76.25 84 LEU A C 1
ATOM 592 O O . LEU A 1 84 ? -8.735 -1.827 14.114 1.00 76.25 84 LEU A O 1
ATOM 596 N N . GLY A 1 85 ? -6.597 -2.191 13.508 1.00 77.31 85 GLY A N 1
ATOM 597 C CA . GLY A 1 85 ? -6.437 -3.410 14.300 1.00 77.31 85 GLY A CA 1
ATOM 598 C C . GLY A 1 85 ? -6.607 -3.159 15.802 1.00 77.31 85 GLY A C 1
ATOM 599 O O . GLY A 1 85 ? -7.277 -3.933 16.475 1.00 77.31 85 GLY A O 1
ATOM 600 N N . ALA A 1 86 ? -6.063 -2.058 16.327 1.00 79.62 86 ALA A N 1
ATOM 601 C CA . ALA A 1 86 ? -6.226 -1.704 17.737 1.00 79.62 86 ALA A CA 1
ATOM 602 C C . ALA A 1 86 ? -7.677 -1.332 18.096 1.00 79.62 86 ALA A C 1
ATOM 604 O O . ALA A 1 86 ? -8.167 -1.747 19.139 1.00 79.62 86 ALA A O 1
ATOM 605 N N . ASP A 1 87 ? -8.378 -0.610 17.220 1.00 77.69 87 ASP A N 1
ATOM 606 C CA . ASP A 1 87 ? -9.774 -0.196 17.443 1.00 77.69 87 ASP A CA 1
ATOM 607 C C . ASP A 1 87 ? -10.777 -1.345 17.391 1.00 77.69 87 ASP A C 1
ATOM 609 O O . ASP A 1 87 ? -11.829 -1.281 18.022 1.00 77.69 87 ASP A O 1
ATOM 613 N N . LEU A 1 88 ? -10.488 -2.371 16.590 1.00 79.50 88 LEU A N 1
ATOM 614 C CA . LEU A 1 88 ? -11.331 -3.559 16.470 1.00 79.50 88 LEU A CA 1
ATOM 615 C C . LEU A 1 88 ? -11.028 -4.602 17.551 1.00 79.50 88 LEU A C 1
ATOM 617 O O . LEU A 1 88 ? -11.725 -5.615 17.629 1.00 79.50 88 LEU A O 1
ATOM 621 N N . ALA A 1 89 ? -9.994 -4.380 18.363 1.00 83.88 89 ALA A N 1
ATOM 622 C CA . ALA A 1 89 ? -9.584 -5.329 19.374 1.00 83.88 89 ALA A CA 1
ATOM 623 C C . ALA A 1 89 ? -10.575 -5.341 20.557 1.00 83.88 89 ALA A C 1
ATOM 625 O O . ALA A 1 89 ? -10.898 -4.283 21.098 1.00 83.88 89 ALA A O 1
ATOM 626 N N . PRO A 1 90 ? -11.037 -6.522 21.005 1.00 81.25 90 PRO A N 1
ATOM 627 C CA . PRO A 1 90 ? -11.940 -6.630 22.145 1.00 81.25 90 PRO A CA 1
ATOM 628 C C . PRO A 1 90 ? -11.281 -6.174 23.457 1.00 81.25 90 PRO A C 1
ATOM 630 O O . PRO A 1 90 ? -10.090 -6.408 23.696 1.00 81.25 90 PRO A O 1
ATOM 633 N N . GLU A 1 91 ? -12.079 -5.547 24.326 1.00 81.12 91 GLU A N 1
ATOM 634 C CA . GLU A 1 91 ? -11.643 -5.093 25.650 1.00 81.12 91 GLU A CA 1
ATOM 635 C C . GLU A 1 91 ? -11.113 -6.274 26.483 1.00 81.12 91 GLU A C 1
ATOM 637 O O . GLU A 1 91 ? -11.740 -7.328 26.569 1.00 81.12 91 GLU A O 1
ATOM 642 N N . GLY A 1 92 ? -9.927 -6.116 27.077 1.00 83.31 92 GLY A N 1
ATOM 643 C CA . GLY A 1 92 ? -9.285 -7.151 27.898 1.00 83.31 92 GLY A CA 1
ATOM 644 C C . GLY A 1 92 ? -8.502 -8.226 27.130 1.00 83.31 92 GLY A C 1
ATOM 645 O O . GLY A 1 92 ? -7.753 -8.969 27.758 1.00 83.31 92 GLY A O 1
ATOM 646 N N . ALA A 1 93 ? -8.594 -8.278 25.795 1.00 85.56 93 ALA A N 1
ATOM 647 C CA . ALA A 1 93 ? -7.861 -9.235 24.953 1.00 85.56 93 ALA A CA 1
ATOM 648 C C . ALA A 1 93 ? -7.066 -8.565 23.811 1.00 85.56 93 ALA A C 1
ATOM 650 O O . ALA A 1 93 ? -6.679 -9.207 22.834 1.00 85.56 93 ALA A O 1
ATOM 651 N N . THR A 1 94 ? -6.768 -7.268 23.943 1.00 85.88 94 THR A N 1
ATOM 652 C CA . THR A 1 94 ? -6.062 -6.472 22.926 1.00 85.88 94 THR A CA 1
ATOM 653 C C . THR A 1 94 ? -4.713 -7.068 22.527 1.00 85.88 94 THR A C 1
ATOM 655 O O . THR A 1 94 ? -4.381 -7.091 21.346 1.00 85.88 94 THR A O 1
ATOM 658 N N . GLY A 1 95 ? -3.944 -7.591 23.488 1.00 86.81 95 GLY A N 1
ATOM 659 C CA . GLY A 1 95 ? -2.640 -8.201 23.214 1.00 86.81 95 GLY A CA 1
ATOM 660 C C . GLY A 1 95 ? -2.733 -9.469 22.361 1.00 86.81 95 GLY A C 1
ATOM 661 O O . GLY A 1 95 ? -1.967 -9.624 21.413 1.00 86.81 95 GLY A O 1
ATOM 662 N N . GLU A 1 96 ? -3.698 -10.346 22.653 1.00 89.81 96 GLU A N 1
ATOM 663 C CA . GLU A 1 96 ? -3.929 -11.575 21.883 1.00 89.81 96 GLU A CA 1
ATOM 664 C C . GLU A 1 96 ? -4.442 -11.254 20.475 1.00 89.81 96 GLU A C 1
ATOM 666 O O . GLU A 1 96 ? -3.912 -11.768 19.488 1.00 89.81 96 GLU A O 1
ATOM 671 N N . PHE A 1 97 ? -5.401 -10.328 20.365 1.00 88.62 97 PHE A N 1
ATOM 672 C CA . PHE A 1 97 ? -5.933 -9.883 19.079 1.00 88.62 97 PHE A CA 1
ATOM 673 C C . PHE A 1 97 ? -4.848 -9.263 18.193 1.00 88.62 97 PHE A C 1
ATOM 675 O O . PHE A 1 97 ? -4.707 -9.642 17.031 1.00 88.62 97 PHE A O 1
ATOM 682 N N . LEU A 1 98 ? -4.038 -8.350 18.742 1.00 89.31 98 LEU A N 1
ATOM 683 C CA . LEU A 1 98 ? -2.926 -7.742 18.011 1.00 89.31 98 LEU A CA 1
ATOM 684 C C . LEU A 1 98 ? -1.832 -8.761 17.670 1.00 89.31 98 LEU A C 1
ATOM 686 O O . LEU A 1 98 ? -1.204 -8.637 16.620 1.00 89.31 98 LEU A O 1
ATOM 690 N N . GLY A 1 99 ? -1.631 -9.784 18.505 1.00 90.44 99 GLY A N 1
ATOM 691 C CA . GLY A 1 99 ? -0.753 -10.913 18.204 1.00 90.44 99 GLY A CA 1
ATOM 692 C C . GLY A 1 99 ? -1.212 -11.678 16.962 1.00 90.44 99 GLY A C 1
ATOM 693 O O . GLY A 1 99 ? -0.436 -11.851 16.024 1.00 90.44 99 GLY A O 1
ATOM 694 N N . ILE A 1 100 ? -2.489 -12.066 16.901 1.00 90.56 100 ILE A N 1
ATOM 695 C CA . ILE A 1 100 ? -3.073 -12.738 15.728 1.00 90.56 100 ILE A CA 1
ATOM 696 C C . ILE A 1 100 ? -3.040 -11.817 14.502 1.00 90.56 100 ILE A C 1
ATOM 698 O O . ILE A 1 100 ? -2.659 -12.249 13.416 1.00 90.56 100 ILE A O 1
ATOM 702 N N . TRP A 1 101 ? -3.380 -10.538 14.672 1.00 87.69 101 TRP A N 1
ATOM 703 C CA . TRP A 1 101 ? -3.315 -9.535 13.608 1.00 87.69 101 TRP A CA 1
ATOM 704 C C . TRP A 1 101 ? -1.910 -9.438 13.001 1.00 87.69 101 TRP A C 1
ATOM 706 O O . TRP A 1 101 ? -1.748 -9.448 11.779 1.00 87.69 101 TRP A O 1
ATOM 716 N N . ARG A 1 102 ? -0.881 -9.397 13.856 1.00 90.00 102 ARG A N 1
ATOM 717 C CA . ARG A 1 102 ? 0.528 -9.392 13.451 1.00 90.00 102 ARG A CA 1
ATOM 718 C C . ARG A 1 102 ? 0.884 -10.663 12.685 1.00 90.00 102 ARG A C 1
ATOM 720 O O . ARG A 1 102 ? 1.452 -10.558 11.605 1.00 90.00 102 ARG A O 1
ATOM 727 N N . LEU A 1 103 ? 0.486 -11.833 13.190 1.00 92.25 103 LEU A N 1
ATOM 728 C CA . LEU A 1 103 ? 0.736 -13.115 12.527 1.00 92.25 103 LEU A CA 1
ATOM 729 C C . LEU A 1 103 ? 0.102 -13.183 11.134 1.00 92.25 103 LEU A C 1
ATOM 731 O O . LEU A 1 103 ? 0.746 -13.649 10.199 1.00 92.25 103 LEU A O 1
ATOM 735 N N . ILE A 1 104 ? -1.127 -12.689 10.963 1.00 90.62 104 ILE A N 1
ATOM 736 C CA . ILE A 1 104 ? -1.780 -12.614 9.646 1.00 90.62 104 ILE A CA 1
ATOM 737 C C . ILE A 1 104 ? -0.961 -11.730 8.695 1.00 90.62 104 ILE A C 1
ATOM 739 O O . ILE A 1 104 ? -0.727 -12.109 7.545 1.00 90.62 104 ILE A O 1
ATOM 743 N N . GLY A 1 105 ? -0.495 -10.574 9.177 1.00 88.12 105 GLY A N 1
ATOM 744 C CA . GLY A 1 105 ? 0.377 -9.679 8.415 1.00 88.12 105 GLY A CA 1
ATOM 745 C C . GLY A 1 105 ? 1.695 -10.341 8.008 1.00 88.12 105 GLY A C 1
ATOM 746 O O . GLY A 1 105 ? 2.082 -10.273 6.842 1.00 88.12 105 GLY A O 1
ATOM 747 N N . ASP A 1 106 ? 2.348 -11.035 8.939 1.00 90.88 106 ASP A N 1
ATOM 748 C CA . ASP A 1 106 ? 3.615 -11.731 8.703 1.00 90.88 106 ASP A CA 1
ATOM 749 C C . ASP A 1 106 ? 3.446 -12.874 7.689 1.00 90.88 106 ASP A C 1
ATOM 751 O O . ASP A 1 106 ? 4.247 -13.015 6.763 1.00 90.88 106 ASP A O 1
ATOM 755 N N . VAL A 1 107 ? 2.355 -13.643 7.785 1.00 93.69 107 VAL A N 1
ATOM 756 C CA . VAL A 1 107 ? 2.007 -14.668 6.788 1.00 93.69 107 VAL A CA 1
ATOM 757 C C . VAL A 1 107 ? 1.815 -14.037 5.412 1.00 93.69 107 VAL A C 1
ATOM 759 O O . VAL A 1 107 ? 2.346 -14.557 4.434 1.00 93.69 107 VAL A O 1
ATOM 762 N N . GLY A 1 108 ? 1.112 -12.905 5.317 1.00 89.00 108 GLY A N 1
ATOM 763 C CA . GLY A 1 108 ? 0.951 -12.174 4.059 1.00 89.00 108 GLY A CA 1
ATOM 764 C C . GLY A 1 108 ? 2.283 -11.687 3.479 1.00 89.00 108 GLY A C 1
ATOM 765 O O . GLY A 1 108 ? 2.510 -11.801 2.276 1.00 89.00 108 GLY A O 1
ATOM 766 N N . MET A 1 109 ? 3.190 -11.208 4.332 1.00 88.31 109 MET A N 1
ATOM 767 C CA . MET A 1 109 ? 4.520 -10.734 3.940 1.00 88.31 109 MET A CA 1
ATOM 7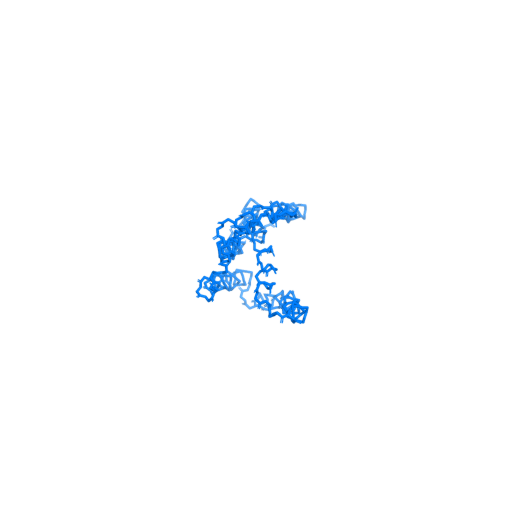68 C C . MET A 1 109 ? 5.396 -11.851 3.362 1.00 88.31 109 MET A C 1
ATOM 770 O O . MET A 1 109 ? 6.156 -11.613 2.425 1.00 88.31 109 MET A O 1
ATOM 774 N N . VAL A 1 110 ? 5.268 -13.073 3.884 1.00 92.62 110 VAL A N 1
ATOM 775 C CA . VAL A 1 110 ? 6.006 -14.249 3.397 1.00 92.62 110 VAL A CA 1
ATOM 776 C C . VAL A 1 110 ? 5.321 -14.877 2.180 1.00 92.62 110 VAL A C 1
ATOM 778 O O . VAL A 1 110 ? 5.968 -15.160 1.172 1.00 92.62 110 VAL A O 1
ATOM 781 N N . ALA A 1 111 ? 4.007 -15.090 2.247 1.00 92.38 111 ALA A N 1
ATOM 782 C CA . ALA A 1 111 ? 3.245 -15.763 1.199 1.00 92.38 111 ALA A CA 1
ATOM 783 C C . ALA A 1 111 ? 3.051 -14.890 -0.050 1.00 92.38 111 ALA A C 1
ATOM 785 O O . ALA A 1 111 ? 2.992 -15.419 -1.158 1.00 92.38 111 ALA A O 1
ATOM 786 N N . GLY A 1 112 ? 2.980 -13.565 0.104 1.00 89.75 112 GLY A N 1
ATOM 787 C CA . GLY A 1 112 ? 2.736 -12.614 -0.981 1.00 89.75 112 GLY A CA 1
ATOM 788 C C . GLY A 1 112 ? 3.783 -12.687 -2.097 1.00 89.75 112 GLY A C 1
ATOM 789 O O . GLY A 1 112 ? 3.420 -13.011 -3.229 1.00 89.75 112 GLY A O 1
ATOM 790 N N . PRO A 1 113 ? 5.080 -12.454 -1.816 1.00 90.25 113 PRO A N 1
ATOM 791 C CA . PRO A 1 113 ? 6.140 -12.555 -2.819 1.00 90.25 113 PRO A CA 1
ATOM 792 C C . PRO A 1 113 ? 6.220 -13.939 -3.473 1.00 90.25 113 PRO A C 1
ATOM 794 O O . PRO A 1 113 ? 6.442 -14.030 -4.679 1.00 90.25 113 PRO A O 1
ATOM 797 N N . LEU A 1 114 ? 5.983 -15.013 -2.708 1.00 92.19 114 LEU A N 1
ATOM 798 C CA . LEU A 1 114 ? 5.953 -16.383 -3.232 1.00 92.19 114 LEU A CA 1
ATOM 799 C C . LEU A 1 114 ? 4.805 -16.584 -4.229 1.00 92.19 114 LEU A C 1
ATOM 801 O O . LEU A 1 114 ? 5.024 -17.092 -5.329 1.00 92.19 114 LEU A O 1
ATOM 805 N N . ALA A 1 115 ? 3.594 -16.146 -3.877 1.00 91.06 115 ALA A N 1
ATOM 806 C CA . ALA A 1 115 ? 2.428 -16.228 -4.749 1.00 91.06 115 ALA A CA 1
ATOM 807 C C . ALA A 1 115 ? 2.610 -15.379 -6.016 1.00 91.06 115 ALA A C 1
ATOM 809 O O . ALA A 1 115 ? 2.359 -15.858 -7.118 1.00 91.06 115 ALA A O 1
ATOM 810 N N . VAL A 1 116 ? 3.105 -14.145 -5.881 1.00 89.31 116 VAL A N 1
ATOM 811 C CA . VAL A 1 116 ? 3.375 -13.239 -7.012 1.00 89.31 116 VAL A CA 1
ATOM 812 C C . VAL A 1 116 ? 4.455 -13.799 -7.934 1.00 89.31 116 VAL A C 1
ATOM 814 O O . VAL A 1 116 ? 4.315 -13.713 -9.155 1.00 89.31 116 VAL A O 1
ATOM 817 N N . GLY A 1 117 ? 5.508 -14.392 -7.365 1.00 89.19 117 GLY A N 1
ATOM 818 C CA . GLY A 1 117 ? 6.564 -15.064 -8.114 1.00 89.19 117 GLY A CA 1
ATOM 819 C C . GLY A 1 117 ? 6.025 -16.246 -8.916 1.00 89.19 117 GLY A C 1
ATOM 820 O O . GLY A 1 117 ? 6.308 -16.346 -10.107 1.00 89.19 117 GLY A O 1
ATOM 821 N N . LEU A 1 118 ? 5.182 -17.083 -8.300 1.00 91.75 118 LEU A N 1
ATOM 822 C CA . LEU A 1 118 ? 4.527 -18.199 -8.981 1.00 91.75 118 LEU A CA 1
ATOM 823 C C . LEU A 1 118 ? 3.580 -17.712 -10.082 1.00 91.75 118 LEU A C 1
ATOM 825 O O . LEU A 1 118 ? 3.628 -18.224 -11.188 1.00 91.75 118 LEU A O 1
ATOM 829 N N . ILE A 1 119 ? 2.754 -16.695 -9.834 1.00 90.94 119 ILE A N 1
ATOM 830 C CA . ILE A 1 119 ? 1.901 -16.095 -10.875 1.00 90.94 119 ILE A CA 1
ATOM 831 C C . ILE A 1 119 ? 2.764 -15.551 -12.024 1.00 90.94 119 ILE A C 1
ATOM 833 O O . ILE A 1 119 ? 2.409 -15.694 -13.195 1.00 90.94 119 ILE A O 1
ATOM 837 N N . GLY A 1 120 ? 3.933 -14.998 -11.693 1.00 90.94 120 GLY A N 1
ATOM 838 C CA . GLY A 1 120 ? 4.881 -14.444 -12.652 1.00 90.94 120 GLY A CA 1
ATOM 839 C C . GLY A 1 120 ? 5.494 -15.480 -13.587 1.00 90.94 120 GLY A C 1
ATOM 840 O O . GLY A 1 120 ? 5.835 -15.124 -14.713 1.00 90.94 120 GLY A O 1
ATOM 841 N N . THR A 1 121 ? 5.588 -16.754 -13.189 1.00 90.56 121 THR A N 1
ATOM 842 C CA . THR A 1 121 ? 6.080 -17.810 -14.091 1.00 90.56 121 THR A CA 1
ATOM 843 C C . THR A 1 121 ? 5.078 -18.148 -15.194 1.00 90.56 121 THR A C 1
ATOM 845 O O . THR A 1 121 ? 5.495 -18.509 -16.292 1.00 90.56 121 THR A O 1
ATOM 848 N N . TRP A 1 122 ? 3.775 -17.989 -14.936 1.00 89.12 122 TRP A N 1
ATOM 849 C CA . TRP A 1 122 ? 2.708 -18.288 -15.900 1.00 89.12 122 TRP A CA 1
ATOM 850 C C . TRP A 1 122 ? 2.270 -17.067 -16.710 1.00 89.12 122 TRP A C 1
ATOM 852 O O . TRP A 1 122 ? 2.053 -17.171 -17.914 1.00 89.12 122 TRP A O 1
ATOM 862 N N . LEU A 1 123 ? 2.111 -15.914 -16.052 1.00 88.50 123 LEU A N 1
ATOM 863 C CA . LEU A 1 123 ? 1.517 -14.709 -16.643 1.00 88.50 123 LEU A CA 1
ATOM 864 C C . LEU A 1 123 ? 2.537 -13.587 -16.912 1.00 88.50 123 LEU A C 1
ATOM 866 O O . LEU A 1 123 ? 2.175 -12.533 -17.443 1.00 88.50 123 LEU A O 1
ATOM 870 N N . GLY A 1 124 ? 3.805 -13.790 -16.545 1.00 89.00 124 GLY A N 1
ATOM 871 C CA . GLY A 1 124 ? 4.858 -12.784 -16.662 1.00 89.00 124 GLY A CA 1
ATOM 872 C C . GLY A 1 124 ? 4.657 -11.577 -15.737 1.00 89.00 124 GLY A C 1
ATOM 873 O O . GLY A 1 124 ? 3.733 -11.514 -14.926 1.00 89.00 124 GLY A O 1
ATOM 874 N N . LEU A 1 125 ? 5.532 -10.577 -15.886 1.00 84.44 125 LEU A N 1
ATOM 875 C CA . LEU A 1 125 ? 5.522 -9.365 -15.057 1.00 84.44 125 LEU A CA 1
ATOM 876 C C . LEU A 1 125 ? 4.198 -8.593 -15.163 1.00 84.44 125 LEU A C 1
ATOM 878 O O . LEU A 1 125 ? 3.628 -8.189 -14.151 1.00 84.44 125 LEU A O 1
ATOM 882 N N . THR A 1 126 ? 3.697 -8.411 -16.387 1.00 87.88 126 THR A N 1
ATOM 883 C CA . THR A 1 126 ? 2.455 -7.671 -16.645 1.00 87.88 126 THR A CA 1
ATOM 884 C C . THR A 1 126 ? 1.245 -8.368 -16.040 1.00 87.88 126 THR A C 1
ATOM 886 O O . THR A 1 126 ? 0.417 -7.710 -15.415 1.00 87.88 126 THR A O 1
ATOM 889 N N . GLY A 1 127 ? 1.156 -9.695 -16.161 1.00 86.25 127 GLY A N 1
ATOM 890 C CA . GLY A 1 127 ? 0.065 -10.459 -15.570 1.00 86.25 127 GLY A CA 1
ATOM 891 C C . GLY A 1 127 ? 0.069 -10.410 -14.044 1.00 86.25 127 GLY A C 1
ATOM 892 O O . GLY A 1 127 ? -0.964 -10.114 -13.447 1.00 86.25 127 GLY A O 1
ATOM 893 N N . SER A 1 128 ? 1.231 -10.597 -13.409 1.00 89.00 128 SER A N 1
ATOM 894 C CA . SER A 1 128 ? 1.361 -10.458 -11.952 1.00 89.00 128 SER A CA 1
ATOM 895 C C . SER A 1 128 ? 0.970 -9.066 -11.458 1.00 89.00 128 SER A C 1
ATOM 897 O O . SER A 1 128 ? 0.250 -8.947 -10.467 1.00 89.00 128 SER A O 1
ATOM 899 N N . ALA A 1 129 ? 1.394 -8.011 -12.160 1.00 88.62 129 ALA A N 1
ATOM 900 C CA . ALA A 1 129 ? 1.041 -6.638 -11.813 1.00 88.62 129 ALA A CA 1
ATOM 901 C C . ALA A 1 129 ? -0.473 -6.381 -11.917 1.00 88.62 129 ALA A C 1
ATOM 903 O O . ALA A 1 129 ? -1.049 -5.762 -11.025 1.00 88.62 129 ALA A O 1
ATOM 904 N N . ILE A 1 130 ? -1.141 -6.901 -12.954 1.00 90.25 130 ILE A N 1
ATOM 905 C CA . ILE A 1 130 ? -2.600 -6.782 -13.104 1.00 90.25 130 ILE A CA 1
ATOM 906 C C . ILE A 1 130 ? -3.331 -7.538 -11.989 1.00 90.25 130 ILE A C 1
ATOM 908 O O . ILE A 1 130 ? -4.274 -6.999 -11.413 1.00 90.25 130 ILE A O 1
ATOM 912 N N . VAL A 1 131 ? -2.892 -8.753 -11.644 1.00 90.56 131 VAL A N 1
ATOM 913 C CA . VAL A 1 131 ? -3.494 -9.526 -10.544 1.00 90.56 131 VAL A CA 1
ATOM 914 C C . VAL A 1 131 ? -3.382 -8.766 -9.222 1.00 90.56 131 VAL A C 1
ATOM 916 O O . VAL A 1 131 ? -4.371 -8.646 -8.499 1.00 90.56 131 VAL A O 1
ATOM 919 N N . LEU A 1 132 ? -2.213 -8.192 -8.930 1.00 91.12 132 LEU A N 1
ATOM 920 C CA . LEU A 1 132 ? -2.006 -7.370 -7.737 1.00 91.12 132 LEU A CA 1
ATOM 921 C C . LEU A 1 132 ? -2.834 -6.080 -7.750 1.00 91.12 132 LEU A C 1
ATOM 923 O O . LEU A 1 132 ? -3.391 -5.708 -6.721 1.00 91.12 132 LEU A O 1
ATOM 927 N N . MET A 1 133 ? -2.957 -5.419 -8.903 1.00 90.38 133 MET A N 1
ATOM 928 C CA . MET A 1 133 ? -3.812 -4.242 -9.063 1.00 90.38 133 MET A CA 1
ATOM 929 C C . MET A 1 133 ? -5.276 -4.584 -8.753 1.00 90.38 133 MET A C 1
ATOM 931 O O . MET A 1 133 ? -5.921 -3.883 -7.975 1.00 90.38 133 MET A O 1
ATOM 935 N N . ILE A 1 134 ? -5.797 -5.682 -9.310 1.00 91.44 134 ILE A N 1
ATOM 936 C CA . ILE A 1 134 ? -7.167 -6.145 -9.045 1.00 91.44 134 ILE A CA 1
ATOM 937 C C . ILE A 1 134 ? -7.339 -6.477 -7.559 1.00 91.44 134 ILE A C 1
ATOM 939 O O . ILE A 1 134 ? -8.302 -6.023 -6.946 1.00 91.44 134 ILE A O 1
ATOM 943 N N . ALA A 1 135 ? -6.398 -7.211 -6.960 1.00 90.62 135 ALA A N 1
ATOM 944 C CA . ALA A 1 135 ? -6.432 -7.534 -5.536 1.00 90.62 135 ALA A CA 1
ATOM 945 C C . ALA A 1 135 ? -6.426 -6.272 -4.653 1.00 90.62 135 ALA A C 1
ATOM 947 O O . ALA A 1 135 ? -7.192 -6.191 -3.694 1.00 90.62 135 ALA A O 1
ATOM 948 N N . GLY A 1 136 ? -5.625 -5.260 -5.002 1.00 88.69 136 GLY A N 1
ATOM 949 C CA . GLY A 1 136 ? -5.583 -3.974 -4.304 1.00 88.69 136 GLY A CA 1
ATOM 950 C C . GLY A 1 136 ? -6.897 -3.192 -4.405 1.00 88.69 136 GLY A C 1
ATOM 951 O O . GLY A 1 136 ? -7.389 -2.682 -3.397 1.00 88.69 136 GLY A O 1
ATOM 952 N N . PHE A 1 137 ? -7.526 -3.157 -5.584 1.00 91.00 137 PHE A N 1
ATOM 953 C CA . PHE A 1 137 ? -8.852 -2.550 -5.745 1.00 91.00 137 PHE A CA 1
ATOM 954 C C . PHE A 1 137 ? -9.948 -3.319 -5.006 1.00 91.00 137 PHE A C 1
ATOM 956 O O . PHE A 1 137 ? -10.821 -2.694 -4.407 1.00 91.00 137 PHE A O 1
ATOM 963 N N . LEU A 1 138 ? -9.894 -4.654 -4.990 1.00 90.88 138 LEU A N 1
ATOM 964 C CA . LEU A 1 138 ? -10.810 -5.475 -4.197 1.00 90.88 138 LEU A CA 1
ATOM 965 C C . LEU A 1 138 ? -10.648 -5.196 -2.701 1.00 90.88 138 LEU A C 1
ATOM 967 O O . LEU A 1 138 ? -11.649 -5.005 -2.018 1.00 90.88 138 LEU A O 1
ATOM 971 N N . ALA A 1 139 ? -9.416 -5.096 -2.196 1.00 85.69 139 ALA A N 1
ATOM 972 C CA . ALA A 1 139 ? -9.158 -4.717 -0.808 1.00 85.69 139 ALA A CA 1
ATOM 973 C C . ALA A 1 139 ? -9.712 -3.317 -0.490 1.00 85.69 139 ALA A C 1
ATOM 975 O O . ALA A 1 139 ? -10.399 -3.143 0.516 1.00 85.69 139 ALA A O 1
ATOM 976 N N . SER A 1 140 ? -9.492 -2.341 -1.378 1.00 86.62 140 SER A N 1
ATOM 977 C CA . SER A 1 140 ? -10.060 -0.991 -1.254 1.00 86.62 140 SER A CA 1
ATOM 978 C C . SER A 1 140 ? -11.594 -1.020 -1.208 1.00 86.62 140 SER A C 1
ATOM 980 O O . SER A 1 140 ? -12.198 -0.408 -0.327 1.00 86.62 140 SER A O 1
ATOM 982 N N . ALA A 1 141 ? -12.236 -1.790 -2.093 1.00 87.06 141 ALA A N 1
ATOM 983 C CA . ALA A 1 141 ? -13.688 -1.943 -2.129 1.00 87.06 141 ALA A CA 1
ATOM 984 C C . ALA A 1 141 ? -14.229 -2.639 -0.871 1.00 87.06 141 ALA A C 1
ATOM 986 O O . ALA A 1 141 ? -15.207 -2.176 -0.290 1.00 87.06 141 ALA A O 1
ATOM 987 N N . ILE A 1 142 ? -13.581 -3.710 -0.405 1.00 85.19 142 ILE A N 1
ATOM 988 C CA . ILE A 1 142 ? -13.956 -4.402 0.835 1.00 85.19 142 ILE A CA 1
ATOM 989 C C . ILE A 1 142 ? -13.869 -3.435 2.014 1.00 85.19 142 ILE A C 1
ATOM 991 O O . ILE A 1 142 ? -14.825 -3.323 2.772 1.00 85.19 142 ILE A O 1
ATOM 995 N N . LEU A 1 143 ? -12.784 -2.671 2.147 1.00 80.94 143 LEU A N 1
ATOM 996 C CA . LEU A 1 143 ? -12.676 -1.659 3.200 1.00 80.94 143 LEU A CA 1
ATOM 997 C C . LEU A 1 143 ? -13.756 -0.584 3.066 1.00 80.94 143 LEU A C 1
ATOM 999 O O . LEU A 1 143 ? -14.338 -0.156 4.061 1.00 80.94 143 LEU A O 1
ATOM 1003 N N . PHE A 1 144 ? -14.075 -0.178 1.840 1.00 81.69 144 PHE A N 1
ATOM 1004 C CA . PHE A 1 144 ? -15.127 0.793 1.592 1.00 81.69 144 PHE A CA 1
ATOM 1005 C C . PHE A 1 144 ? -16.528 0.272 1.967 1.00 81.69 144 PHE A C 1
ATOM 1007 O O . PHE A 1 144 ? -17.335 1.039 2.489 1.00 81.69 144 PHE A O 1
ATOM 1014 N N . PHE A 1 145 ? -16.842 -1.004 1.744 1.00 80.75 145 PHE A N 1
ATOM 1015 C CA . PHE A 1 145 ? -18.183 -1.546 2.004 1.00 80.75 145 PHE A CA 1
ATOM 1016 C C . PHE A 1 145 ? -18.349 -2.187 3.389 1.00 80.75 145 PHE A C 1
ATOM 1018 O O . PHE A 1 145 ? -19.412 -2.047 3.988 1.00 80.75 145 PHE A O 1
ATOM 1025 N N . LEU A 1 146 ? -17.328 -2.876 3.907 1.00 75.88 146 LEU A N 1
ATOM 1026 C CA . LEU A 1 146 ? -17.410 -3.662 5.145 1.00 75.88 146 LEU A CA 1
ATOM 1027 C C . LEU A 1 146 ? -16.963 -2.896 6.394 1.00 75.88 146 LEU A C 1
ATOM 1029 O O . LEU A 1 146 ? -17.470 -3.176 7.481 1.00 75.88 146 LEU A O 1
ATOM 1033 N N . VAL A 1 147 ? -16.033 -1.939 6.280 1.00 69.69 147 VAL A N 1
ATOM 1034 C CA . VAL A 1 147 ? -15.561 -1.195 7.458 1.00 69.69 147 VAL A CA 1
ATOM 1035 C C . VAL A 1 147 ? -16.548 -0.081 7.786 1.00 69.69 147 VAL A C 1
ATOM 1037 O O . VAL A 1 147 ? -16.675 0.920 7.071 1.00 69.69 147 VAL A O 1
ATOM 1040 N N . LYS A 1 148 ? -17.259 -0.273 8.900 1.00 62.69 148 LYS A N 1
ATOM 1041 C CA . LYS A 1 148 ? -18.099 0.750 9.523 1.00 62.69 148 LYS A CA 1
ATOM 1042 C C . LYS A 1 148 ? -17.194 1.821 10.132 1.00 62.69 148 LYS A C 1
ATOM 1044 O O . LYS A 1 148 ? -16.201 1.506 10.777 1.00 62.69 148 LYS A O 1
ATOM 1049 N N . GLU A 1 149 ? -17.523 3.085 9.901 1.00 60.72 149 GLU A N 1
ATOM 1050 C CA . GLU A 1 149 ? -16.728 4.221 10.370 1.00 60.72 149 GLU A CA 1
ATOM 1051 C C . GLU A 1 149 ? -16.657 4.251 11.906 1.00 60.72 149 GLU A C 1
ATOM 1053 O O . GLU A 1 149 ? -17.654 4.521 12.575 1.00 60.72 149 GLU A O 1
ATOM 1058 N N . THR A 1 150 ? -15.476 3.998 12.478 1.00 56.38 150 THR A N 1
ATOM 1059 C CA . THR A 1 150 ? -15.188 4.248 13.896 1.00 56.38 150 THR A CA 1
ATOM 1060 C C . THR A 1 150 ? -14.952 5.743 14.107 1.00 56.38 150 THR A C 1
ATOM 1062 O O . THR A 1 150 ? -13.821 6.221 14.156 1.00 56.38 150 THR A O 1
ATOM 1065 N N . ARG A 1 151 ? -16.037 6.521 14.200 1.00 53.47 151 ARG A N 1
ATOM 1066 C CA . ARG A 1 151 ? -16.004 7.829 14.868 1.00 53.47 151 ARG A CA 1
ATOM 1067 C C . ARG A 1 151 ? -16.522 7.656 16.289 1.00 53.47 151 ARG A C 1
ATOM 1069 O O . ARG A 1 151 ? -17.727 7.546 16.491 1.00 53.47 151 ARG A O 1
ATOM 1076 N N . VAL A 1 152 ? -15.616 7.689 17.262 1.00 50.06 152 VAL A N 1
ATOM 1077 C CA . VAL A 1 152 ? -15.963 8.087 18.629 1.00 50.06 152 VAL A CA 1
ATOM 1078 C C . VAL A 1 152 ? -15.939 9.620 18.618 1.00 50.06 152 VAL A C 1
ATOM 1080 O O . VAL A 1 152 ? -14.867 10.188 18.399 1.00 50.06 152 VAL A O 1
ATOM 1083 N N . PRO A 1 153 ? -17.081 10.328 18.730 1.00 45.25 153 PRO A N 1
ATOM 1084 C CA . PRO A 1 153 ? -17.046 11.773 18.921 1.00 45.25 153 PRO A CA 1
ATOM 1085 C C . PRO A 1 153 ? -16.208 12.080 20.169 1.00 45.25 153 PRO A C 1
ATOM 1087 O O . PRO A 1 153 ? -16.249 11.291 21.117 1.00 45.25 153 PRO A O 1
ATOM 1090 N N . PRO A 1 154 ? -15.436 13.182 20.184 1.00 48.62 154 PRO A N 1
ATOM 1091 C CA . PRO A 1 154 ? -14.624 13.518 21.339 1.00 48.62 154 PRO A CA 1
ATOM 1092 C C . PRO A 1 154 ? -15.547 13.556 22.552 1.00 48.62 154 PRO A C 1
ATOM 1094 O O . PRO A 1 154 ? -16.525 14.308 22.558 1.00 48.62 154 PRO A O 1
ATOM 1097 N N . VAL A 1 155 ? -15.272 12.708 23.547 1.00 52.75 155 VAL A N 1
ATOM 1098 C CA . VAL A 1 155 ? -15.931 12.811 24.844 1.00 52.75 155 VAL A CA 1
ATOM 1099 C C . VAL A 1 155 ? -15.510 14.173 25.363 1.00 52.75 155 VAL A C 1
ATOM 1101 O O . VAL A 1 155 ? -14.371 14.368 25.785 1.00 52.75 155 VAL A O 1
ATOM 1104 N N . VAL A 1 156 ? -16.401 15.156 25.244 1.00 55.16 156 VAL A N 1
ATOM 1105 C CA . VAL A 1 156 ? -16.258 16.404 25.974 1.00 55.16 156 VAL A CA 1
ATOM 1106 C C . VAL A 1 156 ? -16.291 15.964 27.427 1.00 55.16 156 VAL A C 1
ATOM 1108 O O . VAL A 1 156 ? -17.357 15.655 27.957 1.00 55.16 156 VAL A O 1
ATOM 1111 N N . HIS A 1 157 ? -15.120 15.858 28.055 1.00 53.12 157 HIS A N 1
ATOM 1112 C CA . HIS A 1 157 ? -15.031 15.884 29.502 1.00 53.12 157 HIS A CA 1
ATOM 1113 C C . HIS A 1 157 ? -15.567 17.255 29.900 1.00 53.12 157 HIS A C 1
ATOM 1115 O O . HIS A 1 157 ? -14.830 18.235 29.979 1.00 53.12 157 HIS A O 1
ATOM 1121 N N . VAL A 1 158 ? -16.890 17.338 30.055 1.00 59.94 158 VAL A N 1
ATOM 1122 C CA . VAL A 1 158 ? -17.525 18.412 30.796 1.00 59.94 158 VAL A CA 1
ATOM 1123 C C . VAL A 1 158 ? -16.882 18.299 32.163 1.00 59.94 158 VAL A C 1
ATOM 1125 O O . VAL A 1 158 ? -17.118 17.322 32.874 1.00 59.94 158 VAL A O 1
ATOM 1128 N N . ALA A 1 159 ? -15.966 19.220 32.462 1.00 59.28 159 ALA A N 1
ATOM 1129 C CA . ALA A 1 159 ? -15.421 19.353 33.796 1.00 59.28 159 ALA A CA 1
ATOM 1130 C C . ALA A 1 159 ? -16.631 19.398 34.732 1.00 59.28 159 ALA A C 1
ATOM 1132 O O . ALA A 1 159 ? -17.475 20.290 34.606 1.00 59.28 159 ALA A O 1
ATOM 1133 N N . GLY A 1 160 ? -16.774 18.375 35.578 1.00 62.94 160 GLY A N 1
ATOM 1134 C CA . GLY A 1 160 ? -17.797 18.387 36.612 1.00 62.94 160 GLY A CA 1
ATOM 1135 C C . GLY A 1 160 ? -17.648 19.673 37.430 1.00 62.94 160 GLY A C 1
ATOM 1136 O O . GLY A 1 160 ? -16.535 20.211 37.499 1.00 62.94 160 GLY A O 1
ATOM 1137 N N . PRO A 1 161 ? -18.740 20.210 37.998 1.00 65.00 161 PRO A N 1
ATOM 1138 C CA . PRO A 1 161 ? -18.650 21.385 38.849 1.00 65.00 161 PRO A CA 1
ATOM 1139 C C . PRO A 1 161 ? -17.549 21.159 39.887 1.00 65.00 161 PRO A C 1
ATOM 1141 O O . PRO A 1 161 ? -17.498 20.111 40.529 1.00 65.00 161 PRO A O 1
ATOM 1144 N N . VAL A 1 162 ? -16.627 22.117 39.976 1.00 67.62 162 VAL A N 1
ATOM 1145 C CA . VAL A 1 162 ? -15.576 22.124 40.991 1.00 67.62 162 VAL A CA 1
ATOM 1146 C C . VAL A 1 162 ? -16.294 22.211 42.333 1.00 67.62 162 VAL A C 1
ATOM 1148 O O . VAL A 1 162 ? -16.743 23.289 42.712 1.00 67.62 162 VAL A O 1
ATOM 1151 N N . GLU A 1 163 ? -16.463 21.082 43.020 1.00 67.44 163 GLU A N 1
ATOM 1152 C CA . GLU A 1 163 ? -16.869 21.083 44.421 1.00 67.44 163 GLU A CA 1
ATOM 1153 C C . GLU A 1 163 ? -15.767 21.805 45.198 1.00 67.44 163 GLU A C 1
ATOM 1155 O O . GLU A 1 163 ? -14.660 21.297 45.392 1.00 67.44 163 GLU A O 1
ATOM 1160 N N . THR A 1 164 ? -16.045 23.048 45.578 1.00 69.81 164 THR A N 1
ATOM 1161 C CA . THR A 1 164 ? -15.238 23.778 46.544 1.00 69.81 164 THR A CA 1
ATOM 1162 C C . THR A 1 164 ? -15.407 23.103 47.904 1.00 69.81 164 THR A C 1
ATOM 1164 O O . THR A 1 164 ? -16.544 22.920 48.342 1.00 69.81 164 THR A O 1
ATOM 1167 N N . PRO A 1 165 ? -14.322 22.723 48.599 1.00 60.03 165 PRO A N 1
ATOM 1168 C CA . PRO A 1 165 ? -14.440 22.187 49.945 1.00 60.03 165 PRO A CA 1
ATOM 1169 C C . PRO A 1 165 ? -14.961 23.276 50.894 1.00 60.03 165 PRO A C 1
ATOM 1171 O O . PRO A 1 165 ? -14.211 24.185 51.245 1.00 60.03 165 PRO A O 1
ATOM 1174 N N . GLY A 1 166 ? -16.219 23.155 51.324 1.00 66.06 166 GLY A N 1
ATOM 1175 C CA . GLY A 1 166 ? -16.729 23.797 52.539 1.00 66.06 166 GLY A CA 1
ATOM 1176 C C . GLY A 1 166 ? -17.738 24.933 52.362 1.00 66.06 166 GLY A C 1
ATOM 1177 O O . GLY A 1 166 ? -17.411 26.063 52.717 1.00 66.06 166 GLY A O 1
ATOM 1178 N N . ASP A 1 167 ? -18.963 24.587 51.952 1.00 54.56 167 ASP A N 1
ATOM 1179 C CA . ASP A 1 167 ? -20.194 25.255 52.411 1.00 54.56 167 ASP A CA 1
ATOM 1180 C C . ASP A 1 167 ? -20.953 24.311 53.362 1.00 54.56 167 ASP A C 1
ATOM 1182 O O . ASP A 1 167 ? -20.996 23.090 53.067 1.00 54.56 167 ASP A O 1
#

Radius of gyration: 20.79 Å; chains: 1; bounding box: 42×44×74 Å

pLDDT: mean 82.68, std 11.45, range [45.25, 94.75]

Secondary structure (DSSP, 8-state):
-----HHHHHHHHHHHHHHHHHHHHHHHHHHHHH-HHHHHHHHHHHHHHHHHHGGG--SHHHHHHHHHHHHHHHHHHHHHHHHHHHHTSPTT-HHHHHHHHHHHHHHHHHHHHHHHHHHHHHHHHHHHHHHHHHHHHHHHHHHHHH------------------S--